Protein AF-A0A852ERH2-F1 (afdb_monomer_lite)

Structure (mmCIF, N/CA/C/O backbone):
data_AF-A0A852ERH2-F1
#
_entry.id   AF-A0A852ERH2-F1
#
loop_
_atom_site.group_PDB
_atom_site.id
_atom_site.type_symbol
_atom_site.label_atom_id
_atom_site.label_alt_id
_atom_site.label_comp_id
_atom_site.label_asym_id
_atom_site.label_entity_id
_atom_site.label_seq_id
_atom_site.pdbx_PDB_ins_code
_atom_site.Cartn_x
_atom_site.Cartn_y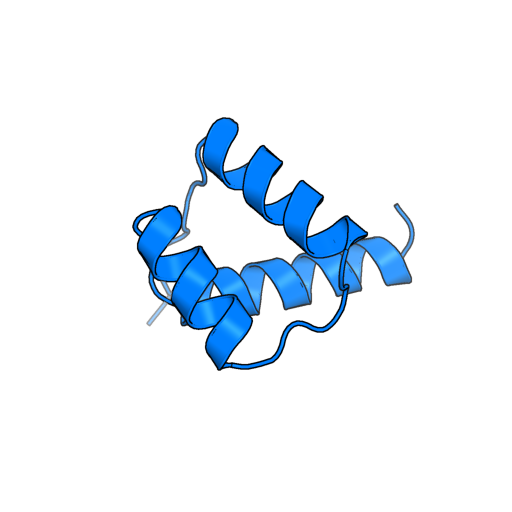
_atom_site.Cartn_z
_atom_site.occupancy
_atom_site.B_iso_or_equiv
_atom_site.auth_seq_id
_atom_site.auth_comp_id
_atom_site.auth_asym_id
_atom_site.auth_atom_id
_atom_site.pdbx_PDB_model_num
ATOM 1 N N . ARG A 1 1 ? -14.946 13.124 -7.708 1.00 66.06 1 ARG A N 1
ATOM 2 C CA . ARG A 1 1 ? -14.719 13.118 -6.237 1.00 66.06 1 ARG A CA 1
ATOM 3 C C . ARG A 1 1 ? -13.259 12.770 -5.962 1.00 66.06 1 ARG A C 1
ATOM 5 O O . ARG A 1 1 ? -12.830 11.694 -6.361 1.00 66.06 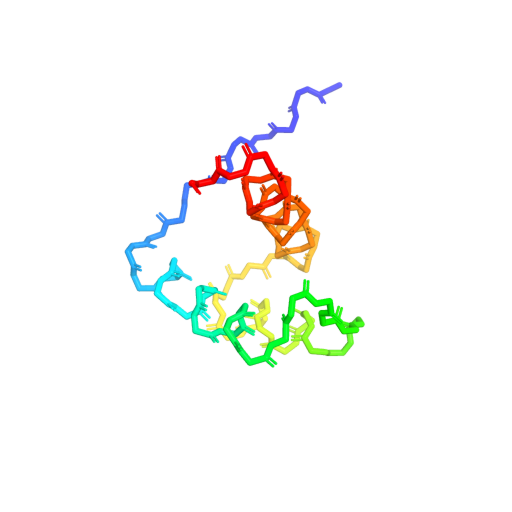1 ARG A O 1
ATOM 12 N N . ARG A 1 2 ? -12.481 13.665 -5.339 1.00 65.50 2 ARG A N 1
ATOM 13 C CA . ARG A 1 2 ? -11.094 13.376 -4.924 1.00 65.50 2 ARG A CA 1
ATOM 14 C C . ARG A 1 2 ? -11.147 12.291 -3.840 1.00 65.50 2 ARG A C 1
ATOM 16 O O . ARG A 1 2 ? -11.833 12.484 -2.843 1.00 65.50 2 ARG A O 1
ATOM 23 N N . ARG A 1 3 ? -10.505 11.136 -4.048 1.00 73.56 3 ARG A N 1
ATOM 24 C CA . ARG A 1 3 ? -10.433 10.089 -3.013 1.00 73.56 3 ARG A CA 1
ATOM 25 C C . ARG A 1 3 ? -9.623 10.625 -1.831 1.00 73.56 3 ARG A C 1
ATOM 27 O O . ARG A 1 3 ? -8.555 11.196 -2.046 1.00 73.56 3 ARG A O 1
ATOM 34 N N . THR A 1 4 ? -10.108 10.427 -0.606 1.00 82.62 4 THR A N 1
ATOM 35 C CA . THR A 1 4 ? -9.371 10.799 0.611 1.00 82.62 4 THR A CA 1
ATOM 36 C C . THR A 1 4 ? -8.031 10.073 0.635 1.00 82.62 4 THR A C 1
ATOM 38 O O . THR A 1 4 ? -7.957 8.879 0.306 1.00 82.62 4 THR A O 1
ATOM 41 N N . ARG A 1 5 ? -6.965 10.800 0.974 1.00 84.94 5 ARG A N 1
ATOM 42 C CA . ARG A 1 5 ? -5.617 10.244 1.091 1.00 84.94 5 ARG A CA 1
ATOM 43 C C . ARG A 1 5 ? -5.569 9.309 2.301 1.00 84.94 5 ARG A C 1
ATOM 45 O O . ARG A 1 5 ? -5.991 9.692 3.384 1.00 84.94 5 ARG A O 1
ATOM 52 N N . THR A 1 6 ? -5.072 8.095 2.094 1.00 89.31 6 THR A N 1
ATOM 53 C CA . THR A 1 6 ? -4.764 7.169 3.189 1.00 89.31 6 THR A CA 1
ATOM 54 C C . THR A 1 6 ? -3.393 7.533 3.741 1.00 89.31 6 THR A C 1
ATOM 56 O O . THR A 1 6 ? -2.446 7.650 2.962 1.00 89.31 6 THR A O 1
ATOM 59 N N . ASN A 1 7 ? -3.299 7.723 5.054 1.00 93.25 7 ASN A N 1
ATOM 60 C CA . ASN A 1 7 ? -2.030 7.841 5.761 1.00 93.25 7 ASN A CA 1
ATOM 61 C C . ASN A 1 7 ? -1.788 6.516 6.480 1.00 93.25 7 ASN A C 1
ATOM 63 O O . ASN A 1 7 ? -2.545 6.169 7.381 1.00 93.25 7 ASN A O 1
ATOM 67 N N . PHE A 1 8 ? -0.781 5.772 6.031 1.00 96.19 8 PHE A N 1
ATOM 68 C CA . PHE A 1 8 ? -0.396 4.511 6.653 1.00 96.19 8 PHE A CA 1
ATOM 69 C C . PHE A 1 8 ? 0.424 4.785 7.913 1.00 96.19 8 PHE A C 1
ATOM 71 O O . PHE A 1 8 ? 1.234 5.717 7.932 1.00 96.19 8 PHE A O 1
ATOM 78 N N . THR A 1 9 ? 0.231 3.977 8.950 1.00 97.88 9 THR A N 1
ATOM 79 C CA . THR A 1 9 ? 1.122 3.963 10.114 1.00 97.88 9 THR A CA 1
ATOM 80 C C . THR A 1 9 ? 2.467 3.327 9.744 1.00 97.88 9 THR A C 1
ATOM 82 O O . THR A 1 9 ? 2.572 2.631 8.733 1.00 97.88 9 THR A O 1
ATOM 85 N N . GLY A 1 10 ? 3.505 3.542 10.561 1.00 97.88 10 GLY A N 1
ATOM 86 C CA . GLY A 1 10 ? 4.819 2.919 10.339 1.00 97.88 10 GLY A CA 1
ATOM 87 C C . GLY A 1 10 ? 4.733 1.391 10.266 1.00 97.88 10 GLY A C 1
ATOM 88 O O . GLY A 1 10 ? 5.191 0.798 9.298 1.00 97.88 10 GLY A O 1
ATOM 89 N N . TRP A 1 11 ? 4.016 0.779 11.211 1.00 97.94 11 TRP A N 1
ATOM 90 C CA . TRP A 1 11 ? 3.778 -0.666 11.233 1.00 97.94 11 TRP A CA 1
ATOM 91 C C . TRP A 1 11 ? 3.041 -1.177 9.983 1.00 97.94 11 TRP A C 1
ATOM 93 O O . TRP A 1 11 ? 3.421 -2.194 9.410 1.00 97.94 11 TRP A O 1
ATOM 103 N N . GLN A 1 12 ? 2.021 -0.450 9.505 1.00 98.25 12 GLN A N 1
ATOM 104 C CA . GLN A 1 12 ? 1.331 -0.823 8.264 1.00 98.25 12 GLN A CA 1
ATOM 105 C C . GLN A 1 12 ? 2.280 -0.797 7.060 1.00 98.25 12 GLN A C 1
ATOM 107 O O . GLN A 1 12 ? 2.193 -1.668 6.199 1.00 98.25 12 GLN A O 1
ATOM 112 N N . LEU A 1 13 ? 3.180 0.190 6.987 1.00 98.31 13 LEU A N 1
ATOM 113 C CA . LEU A 1 13 ? 4.182 0.267 5.923 1.00 98.31 13 LEU A CA 1
ATOM 114 C C . LEU A 1 13 ? 5.190 -0.882 6.004 1.00 98.31 13 LEU A C 1
ATOM 116 O O . LEU A 1 13 ? 5.498 -1.463 4.970 1.00 98.31 13 LEU A O 1
ATOM 120 N N . GLU A 1 14 ? 5.666 -1.234 7.198 1.00 98.19 14 GLU A N 1
ATOM 121 C CA . GLU A 1 14 ? 6.591 -2.359 7.398 1.00 98.19 14 GLU A CA 1
ATOM 122 C C . GLU A 1 14 ? 5.992 -3.681 6.909 1.00 98.19 14 GLU A C 1
ATOM 124 O O . GLU A 1 14 ? 6.634 -4.410 6.155 1.00 98.19 14 GLU A O 1
ATOM 129 N N . GLU A 1 15 ? 4.739 -3.966 7.263 1.00 98.25 15 GLU A N 1
ATOM 130 C CA . GLU A 1 15 ? 4.049 -5.180 6.817 1.00 98.25 15 GLU A CA 1
ATOM 131 C C . GLU A 1 15 ? 3.779 -5.174 5.302 1.00 98.25 15 GLU A C 1
ATOM 133 O O . GLU A 1 15 ? 3.917 -6.209 4.646 1.00 98.25 15 GLU A O 1
ATOM 138 N N . LEU A 1 16 ? 3.436 -4.015 4.723 1.00 98.25 16 LEU A N 1
ATOM 139 C CA . LEU A 1 16 ? 3.264 -3.858 3.274 1.00 98.25 16 LEU A CA 1
ATOM 140 C C . LEU A 1 16 ? 4.581 -4.085 2.514 1.00 98.25 16 LEU A C 1
ATOM 142 O O . LEU A 1 16 ? 4.585 -4.788 1.504 1.00 98.25 16 LEU A O 1
ATOM 146 N N . GLU A 1 17 ? 5.698 -3.531 2.994 1.00 98.31 17 GLU A N 1
ATOM 147 C CA . GLU A 1 17 ? 7.033 -3.742 2.416 1.00 98.31 17 GLU A CA 1
ATOM 148 C C . GLU A 1 17 ? 7.499 -5.194 2.584 1.00 98.31 17 GLU A C 1
ATOM 150 O O . GLU A 1 17 ? 8.033 -5.781 1.644 1.00 98.31 17 GLU A O 1
ATOM 155 N N . LYS A 1 18 ? 7.239 -5.818 3.740 1.00 98.00 18 LYS A N 1
ATOM 156 C CA . LYS A 1 18 ? 7.531 -7.240 3.964 1.00 98.00 18 LYS A CA 1
ATOM 157 C C . LYS A 1 18 ? 6.799 -8.123 2.952 1.00 98.00 18 LYS A C 1
ATOM 159 O O . LYS A 1 18 ? 7.439 -8.918 2.268 1.00 98.00 18 LYS A O 1
ATOM 164 N N . ALA A 1 19 ? 5.487 -7.934 2.800 1.00 97.75 19 ALA A N 1
ATOM 165 C CA . ALA A 1 19 ? 4.693 -8.668 1.816 1.00 97.75 19 ALA A CA 1
ATOM 166 C C . ALA A 1 19 ? 5.169 -8.403 0.374 1.00 97.75 19 ALA A C 1
ATOM 168 O O . ALA A 1 19 ? 5.162 -9.306 -0.461 1.00 97.75 19 ALA A O 1
ATOM 169 N N . PHE A 1 20 ? 5.617 -7.180 0.077 1.00 97.94 20 PHE A N 1
ATOM 170 C CA . PHE A 1 20 ? 6.169 -6.824 -1.230 1.00 97.94 20 PHE A CA 1
ATOM 171 C C . PHE A 1 20 ? 7.476 -7.559 -1.554 1.00 97.94 20 PHE A C 1
ATOM 173 O O . PHE A 1 20 ? 7.662 -7.990 -2.694 1.00 97.94 20 PHE A O 1
ATOM 180 N N . ASN A 1 21 ? 8.354 -7.740 -0.563 1.00 96.75 21 ASN A N 1
ATOM 181 C CA . ASN A 1 21 ? 9.598 -8.499 -0.717 1.00 96.75 21 ASN A CA 1
ATOM 182 C C . ASN A 1 21 ? 9.343 -9.985 -1.008 1.00 96.75 21 ASN A C 1
ATOM 184 O O . ASN A 1 21 ? 10.106 -10.598 -1.750 1.00 96.75 21 ASN A O 1
ATOM 188 N N . GLU A 1 22 ? 8.264 -10.550 -0.460 1.00 96.50 22 GLU A N 1
ATOM 189 C CA . GLU A 1 22 ? 7.831 -11.922 -0.751 1.00 96.50 22 GLU A CA 1
ATOM 190 C C . GLU A 1 22 ? 7.188 -12.029 -2.143 1.00 96.50 22 GLU A C 1
ATOM 192 O O . GLU A 1 22 ? 7.501 -12.935 -2.915 1.00 96.50 22 GLU A O 1
ATOM 197 N N . SER A 1 23 ? 6.306 -11.088 -2.498 1.00 96.38 23 SER A N 1
ATOM 198 C CA . SER A 1 23 ? 5.677 -11.029 -3.817 1.00 96.38 23 SER A CA 1
ATOM 199 C C . SER A 1 23 ? 5.339 -9.601 -4.237 1.00 96.38 23 SER A C 1
ATOM 201 O O . SER A 1 23 ? 4.509 -8.916 -3.642 1.00 96.38 23 SER A O 1
ATOM 203 N N . HIS A 1 24 ? 5.900 -9.175 -5.370 1.00 96.69 24 HIS A N 1
ATOM 204 C CA . HIS A 1 24 ? 5.632 -7.856 -5.953 1.00 96.69 24 HIS A CA 1
ATOM 205 C C . HIS A 1 24 ? 4.224 -7.761 -6.582 1.00 96.69 24 HIS A C 1
ATOM 207 O O . HIS A 1 24 ? 3.704 -6.659 -6.818 1.00 96.69 24 HIS A O 1
ATOM 213 N N . TYR A 1 25 ? 3.610 -8.909 -6.885 1.00 97.75 25 TYR A N 1
ATOM 214 C CA . TYR A 1 25 ? 2.314 -9.046 -7.554 1.00 97.75 25 TYR A CA 1
ATOM 215 C C . TYR A 1 25 ? 1.408 -10.008 -6.765 1.00 97.75 25 TYR A C 1
ATOM 217 O O . TYR A 1 25 ? 1.113 -11.098 -7.252 1.00 97.75 25 TYR A O 1
ATOM 225 N N . PRO A 1 26 ? 0.958 -9.631 -5.553 1.00 97.00 26 PRO A N 1
ATOM 226 C CA . PRO A 1 26 ? 0.028 -10.456 -4.790 1.00 97.00 26 PRO A CA 1
ATOM 227 C C . PRO A 1 26 ? -1.320 -10.545 -5.511 1.00 97.00 26 PRO A C 1
ATOM 229 O O . PRO A 1 26 ? -1.806 -9.546 -6.064 1.00 97.00 26 PRO A O 1
ATOM 232 N N . ASP A 1 27 ? -1.935 -11.725 -5.485 1.00 97.31 27 ASP A N 1
ATOM 233 C CA . ASP A 1 27 ? -3.285 -11.938 -6.006 1.00 97.31 27 ASP A CA 1
ATOM 234 C C . ASP A 1 27 ? -4.360 -11.270 -5.124 1.00 97.31 27 ASP A C 1
ATOM 236 O O . ASP A 1 27 ? -4.055 -10.551 -4.170 1.00 97.31 27 ASP A O 1
ATOM 240 N N . VAL A 1 28 ? -5.637 -11.431 -5.486 1.00 97.31 28 VAL A N 1
ATOM 241 C CA . VAL A 1 28 ? -6.742 -10.805 -4.744 1.00 97.31 28 VAL A CA 1
ATOM 242 C C . VAL A 1 28 ? -6.850 -11.324 -3.308 1.00 97.31 28 VAL A C 1
ATOM 244 O O . VAL A 1 28 ? -7.008 -10.516 -2.398 1.00 97.31 28 VAL A O 1
ATOM 247 N N . PHE A 1 29 ? -6.663 -12.624 -3.081 1.00 97.81 29 PHE A N 1
ATOM 248 C CA . PHE A 1 29 ? -6.801 -13.236 -1.760 1.00 97.81 29 PHE A CA 1
ATOM 249 C C . PHE A 1 29 ? -5.686 -12.787 -0.816 1.00 97.81 29 PHE A C 1
ATOM 251 O O . PHE A 1 29 ? -5.944 -12.434 0.335 1.00 97.81 29 PHE A O 1
ATOM 258 N N . MET A 1 30 ? -4.450 -12.714 -1.315 1.00 97.31 30 MET A N 1
ATOM 259 C CA . MET A 1 30 ? -3.318 -12.180 -0.555 1.00 97.31 30 MET A CA 1
ATOM 260 C C . MET A 1 30 ? -3.546 -10.716 -0.160 1.00 97.31 30 MET A C 1
ATOM 262 O O . MET A 1 30 ? -3.250 -10.322 0.970 1.00 97.31 30 MET A O 1
ATOM 266 N N . ARG A 1 31 ? -4.093 -9.896 -1.069 1.00 98.44 31 ARG A N 1
ATOM 267 C CA . ARG A 1 31 ? -4.384 -8.484 -0.773 1.00 98.44 31 A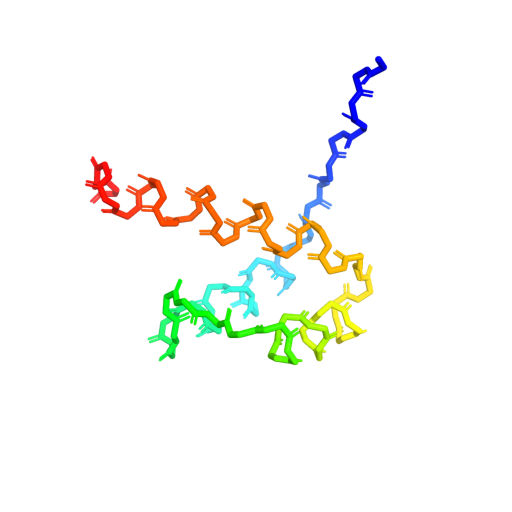RG A CA 1
ATOM 268 C C . ARG A 1 31 ? -5.533 -8.323 0.217 1.00 98.44 31 ARG A C 1
ATOM 270 O O . ARG A 1 31 ? -5.442 -7.444 1.069 1.00 98.44 31 ARG A O 1
ATOM 277 N N . GLU A 1 32 ? -6.570 -9.153 0.142 1.00 98.38 32 GLU A N 1
ATOM 278 C CA . GLU A 1 32 ? -7.672 -9.160 1.113 1.00 98.38 32 GLU A CA 1
ATOM 279 C C . GLU A 1 32 ? -7.198 -9.569 2.510 1.00 98.38 32 GLU A C 1
ATOM 281 O O . GLU A 1 32 ? -7.501 -8.878 3.482 1.00 98.38 32 GLU A O 1
ATOM 286 N N . ALA A 1 33 ? -6.386 -10.623 2.619 1.00 98.00 33 ALA A N 1
ATOM 287 C CA . ALA A 1 33 ? -5.812 -11.048 3.894 1.00 98.00 33 ALA A CA 1
ATOM 288 C C . ALA A 1 33 ? -4.945 -9.946 4.525 1.00 98.00 33 ALA A C 1
ATOM 290 O O . ALA A 1 33 ? -5.049 -9.667 5.723 1.00 98.00 33 ALA A O 1
ATOM 291 N N . LEU A 1 34 ? -4.126 -9.269 3.713 1.00 97.81 34 LEU A N 1
ATOM 292 C CA . LEU A 1 34 ? -3.308 -8.152 4.176 1.00 97.81 34 LEU A CA 1
ATOM 293 C C . LEU A 1 34 ? -4.168 -6.944 4.573 1.00 97.81 34 LEU A C 1
ATOM 295 O O . LEU A 1 34 ? -3.900 -6.304 5.584 1.00 97.81 34 LEU A O 1
ATOM 299 N N . ALA A 1 35 ? -5.225 -6.650 3.818 1.00 98.12 35 ALA A N 1
ATOM 300 C CA . ALA A 1 35 ? -6.160 -5.574 4.128 1.00 98.12 35 ALA A CA 1
ATOM 301 C C . ALA A 1 35 ? -6.866 -5.801 5.473 1.00 98.12 35 ALA A C 1
ATOM 303 O O . ALA A 1 35 ? -6.896 -4.891 6.298 1.00 98.12 35 ALA A O 1
ATOM 304 N N . LEU A 1 36 ? -7.338 -7.026 5.728 1.00 98.12 36 LEU A N 1
ATOM 305 C CA . LEU A 1 36 ? -7.930 -7.414 7.010 1.00 98.12 36 LEU A CA 1
ATOM 306 C C . LEU A 1 36 ? -6.933 -7.267 8.164 1.00 98.12 36 LEU A C 1
ATOM 308 O O . LEU A 1 36 ? -7.264 -6.686 9.193 1.00 98.12 36 LEU A O 1
ATOM 312 N N . ARG A 1 37 ? -5.695 -7.744 7.986 1.00 97.38 37 ARG A N 1
ATOM 313 C CA . ARG A 1 37 ? -4.640 -7.646 9.007 1.00 97.38 37 ARG A CA 1
ATOM 314 C C . ARG A 1 37 ? -4.277 -6.199 9.345 1.00 97.38 37 ARG A C 1
ATOM 316 O O . ARG A 1 37 ? -3.972 -5.907 10.496 1.00 97.38 37 ARG A O 1
ATOM 323 N N . LEU A 1 38 ? -4.270 -5.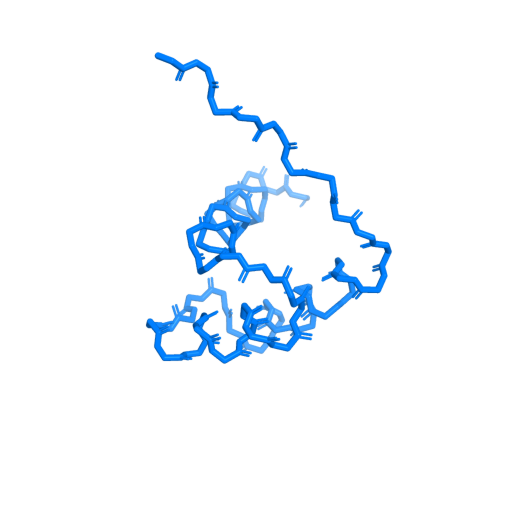317 8.348 1.00 97.69 38 LEU A N 1
ATOM 324 C CA . LEU A 1 38 ? -3.841 -3.926 8.491 1.00 97.69 38 LEU A CA 1
ATOM 325 C C . LEU A 1 38 ? -4.981 -2.954 8.815 1.00 97.69 38 LEU A C 1
ATOM 327 O O . LEU A 1 38 ? -4.709 -1.760 8.931 1.00 97.69 38 LEU A O 1
ATOM 331 N N . ASP A 1 39 ? -6.218 -3.441 8.944 1.00 97.31 39 ASP A N 1
ATOM 332 C CA . ASP A 1 39 ? -7.433 -2.625 9.064 1.00 97.31 39 ASP A CA 1
ATOM 333 C C . ASP A 1 39 ? -7.554 -1.586 7.931 1.00 97.31 39 ASP A C 1
ATOM 335 O O . ASP A 1 39 ? -7.675 -0.372 8.113 1.00 97.31 39 ASP A O 1
ATOM 339 N N . LEU A 1 40 ? -7.433 -2.079 6.698 1.00 96.56 40 LEU A N 1
ATOM 340 C CA . LEU A 1 40 ? -7.517 -1.303 5.468 1.00 96.56 40 LEU A CA 1
ATOM 341 C C . LEU A 1 40 ? -8.557 -1.909 4.527 1.00 96.56 40 LEU A C 1
ATOM 343 O O . LEU A 1 40 ? -8.912 -3.079 4.602 1.00 96.56 40 LEU A O 1
ATOM 347 N N . VAL A 1 41 ? -8.998 -1.118 3.552 1.00 96.50 41 VAL A N 1
ATOM 348 C CA . VAL A 1 41 ? -9.750 -1.649 2.407 1.00 96.50 41 VAL A CA 1
ATOM 349 C C . VAL A 1 41 ? -8.761 -2.227 1.392 1.00 96.50 41 VAL A C 1
ATOM 351 O O . VAL A 1 41 ? -7.760 -1.572 1.093 1.00 96.50 41 VAL A O 1
ATOM 354 N N . GLU A 1 42 ? -9.075 -3.378 0.788 1.00 97.50 42 GLU A N 1
ATOM 355 C CA . GLU A 1 42 ? -8.260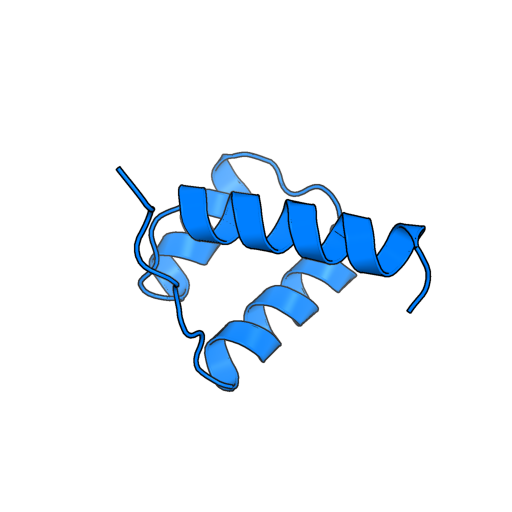 -4.032 -0.258 1.00 97.50 42 GLU A CA 1
ATOM 356 C C . GLU A 1 42 ? -7.803 -3.042 -1.338 1.00 97.50 42 GLU A C 1
ATOM 358 O O . GLU A 1 42 ? -6.618 -2.974 -1.659 1.00 97.50 42 GLU A O 1
ATOM 363 N N . SER A 1 43 ? -8.701 -2.165 -1.799 1.00 96.62 43 SER A N 1
ATOM 364 C CA . SER A 1 43 ? -8.370 -1.152 -2.808 1.00 96.62 43 SER A CA 1
ATOM 365 C C . SER A 1 43 ? -7.202 -0.234 -2.415 1.00 96.62 43 SER A C 1
ATOM 367 O O . SER A 1 43 ? -6.496 0.275 -3.286 1.00 96.62 43 SER A O 1
ATOM 369 N N . ARG A 1 44 ? -6.966 -0.006 -1.115 1.00 97.31 44 ARG A N 1
ATOM 370 C CA . ARG A 1 44 ? -5.817 0.768 -0.617 1.00 97.31 44 ARG A CA 1
ATOM 371 C C . ARG A 1 44 ? -4.531 -0.037 -0.692 1.00 97.31 44 ARG A C 1
ATOM 373 O O . ARG A 1 44 ? -3.524 0.524 -1.116 1.00 97.31 44 ARG A O 1
ATOM 380 N N . VAL A 1 45 ? -4.587 -1.327 -0.371 1.00 97.69 45 VAL A N 1
ATOM 381 C CA . VAL A 1 45 ? -3.475 -2.269 -0.554 1.00 97.69 45 VAL A CA 1
ATOM 382 C C . VAL A 1 45 ? -3.132 -2.378 -2.040 1.00 97.69 45 VAL A C 1
ATOM 384 O O . VAL A 1 45 ? -1.982 -2.174 -2.418 1.00 97.69 4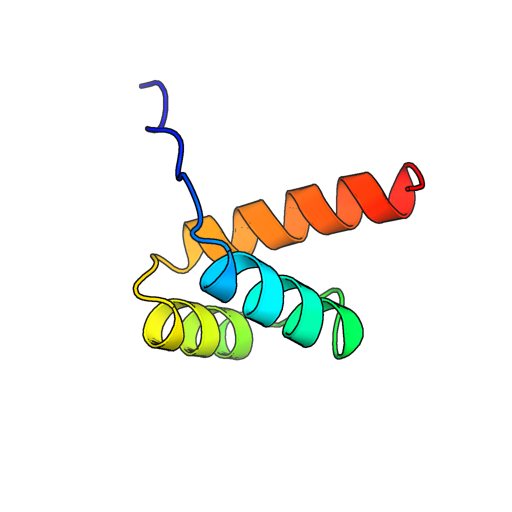5 VAL A O 1
ATOM 387 N N . GLN A 1 46 ? -4.124 -2.564 -2.916 1.00 97.69 46 GLN A N 1
ATOM 388 C CA . GLN A 1 46 ? -3.919 -2.605 -4.365 1.00 97.69 46 GLN A CA 1
ATOM 389 C C . GLN A 1 46 ? -3.198 -1.351 -4.881 1.00 97.69 46 GLN A C 1
ATOM 391 O O . GLN A 1 46 ? -2.204 -1.457 -5.603 1.00 97.69 46 GLN A O 1
ATOM 396 N N . VAL A 1 47 ? -3.683 -0.159 -4.513 1.00 97.56 47 VAL A N 1
ATOM 397 C CA . VAL A 1 47 ? -3.079 1.117 -4.930 1.00 97.56 47 VAL A CA 1
ATOM 398 C C . VAL A 1 47 ? -1.674 1.279 -4.350 1.00 97.56 47 VAL A C 1
ATOM 400 O O . VAL A 1 47 ? -0.781 1.754 -5.051 1.00 97.56 47 VAL A O 1
ATOM 403 N N . TRP A 1 48 ? -1.450 0.863 -3.102 1.00 97.69 48 TRP A N 1
ATOM 404 C CA . TRP A 1 48 ? -0.120 0.874 -2.503 1.00 97.69 48 TRP A CA 1
ATOM 405 C C . TRP A 1 48 ? 0.845 -0.014 -3.294 1.00 97.69 48 TRP A C 1
ATOM 407 O O . TRP A 1 48 ? 1.880 0.479 -3.726 1.00 97.69 48 TRP A O 1
ATOM 417 N N . PHE A 1 49 ? 0.471 -1.257 -3.618 1.00 98.44 49 PHE A N 1
ATOM 418 C CA . PHE A 1 49 ? 1.293 -2.166 -4.428 1.00 98.44 49 PHE A CA 1
ATOM 419 C C . PHE A 1 49 ? 1.543 -1.631 -5.845 1.00 98.44 49 PHE A C 1
ATOM 421 O O . PHE A 1 49 ? 2.648 -1.755 -6.374 1.00 98.44 49 PHE A O 1
ATOM 428 N N . GLN A 1 50 ? 0.551 -0.993 -6.472 1.00 98.00 50 GLN A N 1
ATOM 429 C CA . GLN A 1 50 ? 0.732 -0.320 -7.765 1.00 98.00 50 GLN A CA 1
ATOM 430 C C . GLN A 1 50 ? 1.774 0.802 -7.675 1.00 98.00 50 GLN A C 1
ATOM 432 O O . GLN A 1 50 ? 2.691 0.854 -8.499 1.00 98.00 50 GLN A O 1
ATOM 437 N N . ASN A 1 51 ? 1.662 1.666 -6.664 1.00 97.44 51 ASN A N 1
ATOM 438 C CA . ASN A 1 51 ? 2.601 2.761 -6.428 1.00 97.44 51 ASN A CA 1
ATOM 439 C C . ASN A 1 51 ? 3.990 2.241 -6.055 1.00 97.44 51 ASN A C 1
ATOM 441 O O . ASN A 1 51 ? 4.988 2.753 -6.557 1.00 97.44 51 ASN A O 1
ATOM 445 N N . ARG A 1 52 ? 4.064 1.191 -5.236 1.00 97.75 52 ARG A N 1
ATOM 446 C CA . ARG A 1 52 ? 5.314 0.561 -4.822 1.00 97.75 52 ARG A CA 1
ATOM 447 C C . ARG A 1 52 ? 6.041 -0.069 -6.004 1.00 97.75 52 ARG A C 1
ATOM 449 O O . ARG A 1 52 ? 7.223 0.206 -6.190 1.00 97.75 52 ARG A O 1
ATOM 456 N N . ARG A 1 53 ? 5.331 -0.797 -6.879 1.00 97.81 53 ARG A N 1
ATOM 457 C CA . ARG A 1 53 ? 5.876 -1.289 -8.158 1.00 97.81 53 ARG A CA 1
ATOM 458 C C . ARG A 1 53 ? 6.280 -0.162 -9.096 1.00 97.81 53 ARG A C 1
ATOM 460 O O . ARG A 1 53 ? 7.227 -0.325 -9.856 1.00 97.81 53 ARG A O 1
ATOM 467 N N . ALA A 1 54 ? 5.537 0.944 -9.121 1.00 97.38 54 ALA A N 1
ATOM 468 C CA . ALA A 1 54 ? 5.914 2.106 -9.917 1.00 97.38 54 ALA A CA 1
ATOM 469 C C . ALA A 1 54 ? 7.217 2.719 -9.395 1.00 97.38 54 ALA A C 1
ATOM 471 O O . ALA A 1 54 ? 8.084 3.017 -10.206 1.00 97.38 54 ALA A O 1
ATOM 472 N N . LYS A 1 55 ? 7.378 2.833 -8.069 1.00 95.69 55 LYS A N 1
ATOM 473 C CA . LYS A 1 55 ? 8.620 3.264 -7.418 1.00 95.69 55 LYS A CA 1
ATOM 474 C C . LYS A 1 55 ? 9.766 2.304 -7.749 1.00 95.69 55 LYS A C 1
ATOM 476 O O . LYS A 1 55 ? 10.750 2.753 -8.304 1.00 95.69 55 LYS A O 1
ATOM 481 N N . TRP A 1 56 ? 9.586 1.000 -7.535 1.00 95.31 56 TRP A N 1
ATOM 482 C CA . TRP A 1 56 ? 10.584 -0.041 -7.824 1.00 95.31 56 TRP A CA 1
ATOM 483 C C . TRP A 1 56 ? 11.022 -0.057 -9.297 1.00 95.31 56 TRP A C 1
ATOM 485 O O . TRP A 1 56 ? 12.209 -0.053 -9.596 1.00 95.31 56 TRP A O 1
ATOM 495 N N . ARG A 1 57 ? 10.073 0.018 -10.244 1.00 95.19 57 ARG A N 1
ATOM 496 C CA . ARG A 1 57 ? 10.387 0.102 -11.685 1.00 95.19 57 ARG A CA 1
ATOM 497 C C . ARG A 1 57 ? 11.059 1.408 -12.071 1.00 95.19 57 ARG A C 1
ATOM 499 O O . ARG A 1 57 ? 11.934 1.408 -12.929 1.00 95.19 57 ARG A O 1
ATOM 506 N N . LYS A 1 58 ? 10.624 2.522 -11.472 1.00 87.69 58 LYS A N 1
ATOM 507 C CA . LYS A 1 58 ? 11.285 3.817 -11.653 1.00 87.69 58 LYS A CA 1
ATOM 508 C C . LYS A 1 58 ? 12.667 3.850 -11.022 1.00 87.69 58 LYS A C 1
ATOM 510 O O . LYS A 1 58 ? 13.351 4.838 -11.273 1.00 87.69 58 LYS A O 1
ATOM 515 N N . LYS A 1 59 ? 13.049 2.789 -10.294 1.00 70.06 59 LYS A N 1
ATOM 516 C CA . LYS A 1 59 ? 14.086 2.814 -9.278 1.00 70.06 59 LYS A CA 1
ATOM 517 C C . LYS A 1 59 ? 13.641 3.814 -8.202 1.00 70.06 59 LYS A C 1
ATOM 519 O O . LYS A 1 59 ? 13.427 4.995 -8.437 1.00 70.06 59 LYS A O 1
ATOM 524 N N . GLU A 1 60 ? 13.255 3.351 -7.026 1.00 53.03 60 GLU A N 1
ATOM 525 C CA . GLU A 1 60 ? 14.249 3.486 -5.958 1.00 53.03 60 GLU A CA 1
ATOM 526 C C . GLU A 1 60 ? 15.676 3.403 -6.480 1.00 53.03 60 GLU A C 1
ATOM 528 O O . GLU A 1 60 ? 16.031 2.343 -7.037 1.00 53.03 60 GLU A O 1
#

pLDDT: mean 93.99, std 9.28, range [53.03, 98.44]

Organism: Vidua macroura (NCBI:txid187451)

InterPro domains:
  IPR001356 Homeodomain [PF00046] (2-58)
  IPR001356 Homeodomain [PS50071] (1-59)
  IPR001356 Homeodomain [SM00389] (1-60)
  IPR001356 Homeodomain [cd00086] (2-60)
  IPR009057 Homedomain-like superfamily [SSF46689] (1-59)
  IPR017970 Homeobox, conserved site [PS00027] (34-57)

Secondary structure (DSSP, 8-state):
-PPPPP---HHHHHHHHHHHHH-SS--HHHHHHHHHHHT--HHHHHHHHHHHHHHHHT--

Sequence (60 aa):
RRRTRTNFTGWQLEELEKAFNESHYPDVFMREALALRLDLVESRVQVWFQNRRAKWRKKE

Radius of gyration: 11.26 Å; chains: 1; bounding box: 29×27×23 Å

Foldseek 3Di:
DPDDDDDADPVLVVVLVVVCVVPLDDDQVVLVVSCVVRVHDSVVSVVVSVVVVVPVVVDD